Protein AF-A0A0F7S844-F1 (afdb_monomer_lite)

Sequence (118 aa):
MAGWRGRLSSKLVLYGTTQMHSIAAKAALILGLDFRALPVSAPHYSLDAATLTRAIEQDQAQGRVPFLLIATIGTTSSGAVDNLTEITRKVHVDQTWELIAETARQTWDRFSKNVAST

Secondary structure (DSSP, 8-state):
--TTS-TTGGGEEEEEETTS-THHHHHHHHHT-EEEEEP--TTT----HHHHHHHHHHHHHTT-EEEEE---BS-TTT--B--HHHHHHH---HHHHHHHHHHHHHHHHHHHHHHHT-

Radius of gyration: 15.66 Å; chains: 1; bounding box: 40×39×37 Å

Structure (mmCIF, N/CA/C/O backbone):
data_AF-A0A0F7S844-F1
#
_entry.id   AF-A0A0F7S844-F1
#
loop_
_atom_site.group_PDB
_atom_site.id
_atom_site.type_symbol
_atom_site.label_atom_id
_atom_site.label_alt_id
_atom_site.label_comp_id
_atom_site.label_asym_id
_atom_site.label_entity_id
_atom_site.label_seq_id
_atom_site.pdbx_PDB_ins_code
_atom_site.Cartn_x
_atom_site.Cartn_y
_atom_site.Cartn_z
_atom_site.occupancy
_atom_site.B_iso_or_equiv
_atom_site.auth_seq_id
_atom_site.auth_comp_id
_atom_site.auth_asym_id
_atom_site.auth_atom_id
_atom_site.pdbx_PDB_model_num
ATOM 1 N N . MET A 1 1 ? -7.862 -9.811 18.536 1.00 46.62 1 MET A N 1
ATOM 2 C CA . MET A 1 1 ? -7.241 -8.597 17.954 1.00 46.62 1 MET A CA 1
ATOM 3 C C . MET A 1 1 ? -7.230 -7.507 19.015 1.00 46.62 1 MET A C 1
ATOM 5 O O . MET A 1 1 ? -8.150 -7.464 19.818 1.00 46.62 1 MET A O 1
ATOM 9 N N . ALA A 1 2 ? -6.154 -6.726 19.100 1.00 47.69 2 ALA A N 1
ATOM 10 C CA . ALA A 1 2 ? -5.795 -5.969 20.298 1.00 47.69 2 ALA A CA 1
ATOM 11 C C . ALA A 1 2 ? -6.764 -4.806 20.610 1.00 47.69 2 ALA A C 1
ATOM 13 O O . ALA A 1 2 ? -6.955 -3.914 19.787 1.00 47.69 2 ALA A O 1
ATOM 14 N N . GLY A 1 3 ? -7.341 -4.807 21.817 1.00 59.16 3 GLY A N 1
ATOM 15 C CA . GLY A 1 3 ? -8.363 -3.849 22.273 1.00 59.16 3 GLY A CA 1
ATOM 16 C C . GLY A 1 3 ? -7.883 -2.411 22.506 1.00 59.16 3 GLY A C 1
ATOM 17 O O . GLY A 1 3 ? -8.654 -1.596 22.998 1.00 59.16 3 GLY A O 1
ATOM 18 N N . TRP A 1 4 ? -6.631 -2.090 22.167 1.00 70.31 4 TRP A N 1
ATOM 19 C CA . TRP A 1 4 ? -6.076 -0.740 22.299 1.00 70.31 4 TRP A CA 1
ATOM 20 C C . TRP A 1 4 ? -6.422 0.169 21.106 1.00 70.31 4 TRP A C 1
ATOM 22 O O . TRP A 1 4 ? -6.344 1.389 21.225 1.00 70.31 4 TRP A O 1
ATOM 32 N N . ARG A 1 5 ? -6.813 -0.398 19.953 1.00 70.06 5 ARG A N 1
ATOM 33 C CA . ARG A 1 5 ? -7.212 0.391 18.777 1.00 70.06 5 ARG A CA 1
ATOM 34 C C . ARG A 1 5 ? -8.574 1.043 19.006 1.00 70.06 5 ARG A C 1
ATOM 36 O O . ARG A 1 5 ? -9.534 0.376 19.392 1.00 70.06 5 ARG A O 1
ATOM 43 N N . GLY A 1 6 ? -8.679 2.336 18.704 1.00 68.56 6 GLY A N 1
ATOM 44 C CA . GLY A 1 6 ? -9.957 3.041 18.717 1.00 68.56 6 GLY A CA 1
ATOM 45 C C . GLY A 1 6 ? -10.938 2.428 17.711 1.00 68.56 6 GLY A C 1
ATOM 46 O O . GLY A 1 6 ? -10.545 1.991 16.629 1.00 68.56 6 GLY A O 1
ATOM 47 N N . ARG A 1 7 ? -12.239 2.426 18.039 1.00 69.25 7 ARG A N 1
ATOM 48 C CA . ARG A 1 7 ? -13.296 1.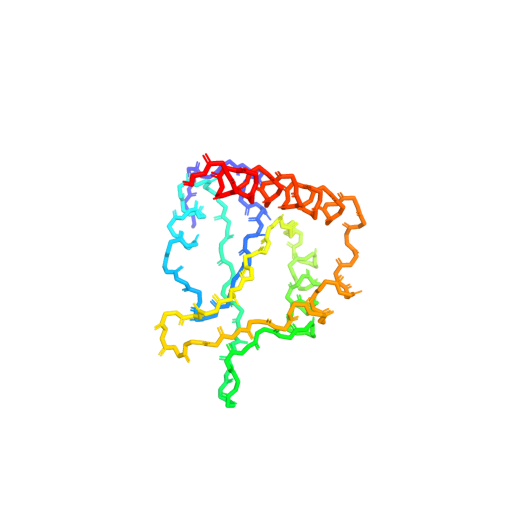853 17.176 1.00 69.25 7 ARG A CA 1
ATOM 49 C C . ARG A 1 7 ? -13.246 2.365 15.731 1.00 69.25 7 ARG A C 1
ATOM 51 O O . ARG A 1 7 ? -13.522 1.600 14.814 1.00 69.25 7 ARG A O 1
ATOM 58 N N . LEU A 1 8 ? -12.867 3.627 15.526 1.00 70.19 8 LEU A N 1
ATOM 59 C CA . LEU A 1 8 ? -12.735 4.222 14.193 1.00 70.19 8 LEU A CA 1
ATOM 60 C C . LEU A 1 8 ? -11.426 3.825 13.499 1.00 70.19 8 LEU A C 1
ATOM 62 O O . LEU A 1 8 ? -11.473 3.360 12.365 1.00 70.19 8 LEU A O 1
ATOM 66 N N . SER A 1 9 ? -10.277 3.926 14.180 1.00 75.62 9 SER A N 1
ATOM 67 C CA . SER A 1 9 ? -8.970 3.597 13.584 1.00 75.62 9 SER A CA 1
ATOM 68 C C . SER A 1 9 ? -8.877 2.127 13.169 1.00 75.62 9 SER A C 1
ATOM 70 O O . SER A 1 9 ? -8.258 1.809 12.161 1.00 75.62 9 SER A O 1
ATOM 72 N N . SER A 1 10 ? -9.574 1.238 13.888 1.00 77.81 10 SER A N 1
ATOM 73 C CA . SER A 1 10 ? -9.644 -0.193 13.570 1.00 77.81 10 SER A CA 1
ATOM 74 C C . SER A 1 10 ? -10.300 -0.514 12.221 1.00 77.81 10 SER A C 1
ATOM 76 O O . SER A 1 10 ? -10.089 -1.605 11.698 1.00 77.81 10 SER A O 1
ATOM 78 N N . LYS A 1 11 ? -11.073 0.422 11.653 1.00 84.00 11 LYS A N 1
ATOM 79 C CA . LYS A 1 11 ? -11.700 0.272 10.334 1.00 84.00 11 LYS A CA 1
ATOM 80 C C . LYS A 1 11 ? -10.856 0.852 9.202 1.00 84.00 11 LYS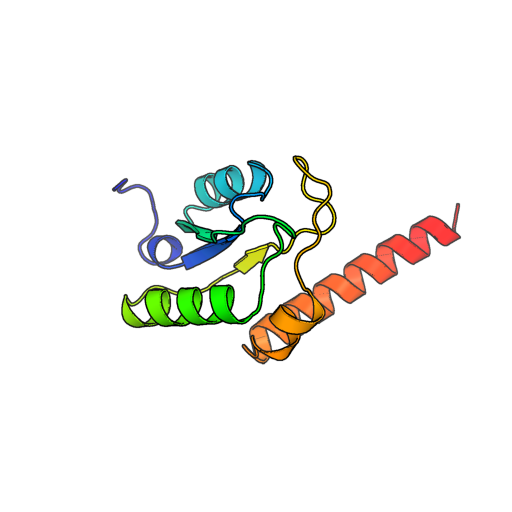 A C 1
ATOM 82 O O . LYS A 1 11 ? -11.102 0.493 8.057 1.00 84.00 11 LYS A O 1
ATOM 87 N N . LEU A 1 12 ? -9.907 1.742 9.496 1.00 88.50 12 LEU A N 1
ATOM 88 C CA . LEU A 1 12 ? -9.092 2.421 8.488 1.00 88.50 12 LEU A CA 1
ATOM 89 C C . LEU A 1 12 ? -8.013 1.478 7.938 1.00 88.50 12 LEU A C 1
ATOM 91 O O . LEU A 1 12 ? -7.288 0.848 8.713 1.00 88.50 12 LEU A O 1
ATOM 95 N N . VAL A 1 13 ? -7.885 1.411 6.612 1.00 92.56 13 VAL A N 1
ATOM 96 C CA . VAL A 1 13 ? -6.939 0.522 5.919 1.00 92.56 13 VAL A CA 1
ATOM 97 C C . VAL A 1 13 ? -5.874 1.329 5.175 1.00 92.56 13 VAL A C 1
ATOM 99 O O . VAL A 1 13 ? -6.182 2.125 4.285 1.00 92.56 13 VAL A O 1
ATOM 102 N N . LEU A 1 14 ? -4.617 1.096 5.548 1.00 94.38 14 LEU A N 1
ATOM 103 C CA . LEU A 1 14 ? -3.408 1.507 4.845 1.00 94.38 14 LEU A CA 1
ATOM 104 C C . LEU A 1 14 ? -3.000 0.413 3.850 1.00 94.38 14 LEU A C 1
ATOM 106 O O . LEU A 1 14 ? -2.813 -0.737 4.242 1.00 94.38 14 LEU A O 1
ATOM 110 N N . TYR A 1 15 ? -2.788 0.771 2.592 1.00 95.31 15 TYR A N 1
ATOM 111 C CA . TYR A 1 15 ? -2.341 -0.125 1.532 1.00 95.31 15 TYR A CA 1
ATOM 112 C C . TYR A 1 15 ? -0.878 0.132 1.171 1.00 95.31 15 TYR A C 1
ATOM 114 O O . TYR A 1 15 ? -0.410 1.270 1.150 1.00 95.31 15 TYR A O 1
ATOM 122 N N . GLY A 1 16 ? -0.171 -0.937 0.828 1.00 95.69 16 GLY A N 1
ATOM 123 C CA . GLY A 1 16 ? 1.156 -0.915 0.213 1.00 95.69 16 GLY A CA 1
ATOM 124 C C . GLY A 1 16 ? 1.437 -2.280 -0.405 1.00 95.69 16 GLY A C 1
ATOM 125 O O . GLY A 1 16 ? 0.724 -3.235 -0.109 1.00 95.69 16 GLY A O 1
ATOM 126 N N . THR A 1 17 ? 2.433 -2.409 -1.274 1.00 97.62 17 THR A N 1
ATOM 127 C CA . THR A 1 17 ? 2.737 -3.706 -1.905 1.00 97.62 17 THR A CA 1
ATOM 128 C C . THR A 1 17 ? 3.443 -4.669 -0.948 1.00 97.62 17 THR A C 1
ATOM 130 O O . THR A 1 17 ? 3.958 -4.271 0.096 1.00 97.62 17 THR A O 1
ATOM 133 N N . THR A 1 18 ? 3.542 -5.946 -1.317 1.00 97.50 18 THR A N 1
ATOM 134 C CA . THR A 1 18 ? 4.411 -6.923 -0.634 1.00 97.50 18 THR A CA 1
ATOM 135 C C . THR A 1 18 ? 5.903 -6.579 -0.724 1.00 97.50 18 THR A C 1
ATOM 137 O O . THR A 1 18 ? 6.699 -7.185 -0.016 1.00 97.50 18 THR A O 1
ATOM 140 N N . GLN A 1 19 ? 6.281 -5.609 -1.561 1.00 96.81 19 GLN A N 1
ATOM 141 C CA . GLN A 1 19 ? 7.645 -5.086 -1.710 1.00 96.81 19 GLN A CA 1
ATOM 142 C C . GLN A 1 19 ? 7.839 -3.728 -1.008 1.00 96.81 19 GLN A C 1
ATOM 144 O O . GLN A 1 19 ? 8.921 -3.142 -1.071 1.00 96.81 19 GLN A O 1
ATOM 149 N N . MET A 1 20 ? 6.798 -3.218 -0.341 1.00 95.94 20 MET A N 1
ATOM 150 C CA . MET A 1 20 ? 6.842 -1.986 0.441 1.00 95.94 20 MET A CA 1
ATOM 151 C C . MET A 1 20 ? 7.849 -2.105 1.583 1.00 95.94 20 MET A C 1
ATOM 153 O O . MET A 1 20 ? 7.898 -3.112 2.294 1.00 95.94 20 MET A O 1
ATOM 157 N N . HIS A 1 21 ? 8.605 -1.035 1.820 1.00 95.62 21 HIS A N 1
ATOM 158 C CA . HIS A 1 21 ? 9.516 -0.982 2.953 1.00 95.62 21 HIS A CA 1
ATOM 159 C C . HIS A 1 21 ? 8.754 -1.157 4.281 1.00 95.62 21 HIS A C 1
ATOM 161 O O . HIS A 1 21 ? 7.662 -0.617 4.481 1.00 95.62 21 HIS A O 1
ATOM 167 N N . SER A 1 22 ? 9.360 -1.866 5.236 1.00 95.31 22 SER A N 1
ATOM 168 C CA . SER A 1 22 ? 8.736 -2.253 6.516 1.00 95.31 22 SER A CA 1
ATOM 169 C C . SER A 1 22 ? 8.207 -1.077 7.354 1.00 95.31 22 SER A C 1
ATOM 171 O O . SER A 1 22 ? 7.361 -1.258 8.234 1.00 95.31 22 SER A O 1
ATOM 173 N N . ILE A 1 23 ? 8.657 0.145 7.053 1.00 94.31 23 ILE A N 1
ATOM 174 C CA . ILE A 1 23 ? 8.181 1.385 7.672 1.00 94.31 23 ILE A CA 1
ATOM 175 C C . ILE A 1 23 ? 6.663 1.571 7.552 1.00 94.31 23 ILE A C 1
ATOM 177 O O . ILE A 1 23 ? 6.061 2.082 8.491 1.00 94.31 23 ILE A O 1
ATOM 181 N N . ALA A 1 24 ? 6.027 1.112 6.468 1.00 93.38 24 ALA A N 1
ATOM 182 C CA . ALA A 1 24 ? 4.578 1.238 6.296 1.00 93.38 24 ALA A CA 1
ATOM 183 C C . ALA A 1 24 ? 3.805 0.438 7.355 1.00 93.38 24 ALA A C 1
ATOM 185 O O . ALA A 1 24 ? 2.918 0.970 8.024 1.00 93.38 24 ALA A O 1
ATOM 186 N N . ALA A 1 25 ? 4.199 -0.819 7.580 1.00 94.38 25 ALA A N 1
ATOM 187 C CA . ALA A 1 25 ? 3.607 -1.660 8.616 1.00 94.38 25 ALA A CA 1
ATOM 188 C C . ALA A 1 25 ? 3.863 -1.086 10.021 1.00 94.38 25 ALA A C 1
ATOM 190 O O . ALA A 1 25 ? 2.964 -1.069 10.864 1.00 94.38 25 ALA A O 1
ATOM 191 N N . LYS A 1 26 ? 5.069 -0.549 10.264 1.00 95.75 26 LYS A N 1
ATOM 192 C CA . LYS A 1 26 ? 5.405 0.128 11.526 1.00 95.75 26 LYS A CA 1
ATOM 193 C C . LYS A 1 26 ? 4.544 1.378 11.751 1.00 95.75 26 LYS A C 1
ATOM 195 O O . LYS A 1 26 ? 4.064 1.586 12.862 1.00 95.75 26 LYS A O 1
ATOM 200 N N . ALA A 1 27 ? 4.313 2.183 10.715 1.00 93.25 27 ALA A N 1
ATOM 201 C CA . ALA A 1 27 ? 3.464 3.369 10.787 1.00 93.25 27 ALA A CA 1
ATOM 202 C C . ALA A 1 27 ? 2.000 3.001 11.072 1.00 93.25 27 ALA A C 1
ATOM 204 O O . ALA A 1 27 ? 1.397 3.580 11.973 1.00 93.25 27 ALA A O 1
ATOM 205 N N . ALA A 1 28 ? 1.450 1.995 10.384 1.00 93.12 28 ALA A N 1
ATOM 206 C CA . ALA A 1 28 ? 0.099 1.504 10.654 1.00 93.12 28 ALA A CA 1
ATOM 207 C C . ALA A 1 28 ? -0.057 1.015 12.098 1.00 93.12 28 ALA A C 1
ATOM 209 O O . ALA A 1 28 ? -1.059 1.307 12.752 1.00 93.12 28 ALA A O 1
ATOM 210 N N . LEU A 1 29 ? 0.959 0.322 12.623 1.00 92.38 29 LEU A N 1
ATOM 211 C CA . LEU A 1 29 ? 0.977 -0.097 14.017 1.00 92.38 29 LEU A CA 1
ATOM 212 C C . LEU A 1 29 ? 0.934 1.103 14.963 1.00 92.38 29 LEU A C 1
ATOM 214 O O . LEU A 1 29 ? 0.090 1.103 15.844 1.00 92.38 29 LEU A O 1
ATOM 218 N N . ILE A 1 30 ? 1.791 2.112 14.780 1.00 92.06 30 ILE A N 1
ATOM 219 C CA . ILE A 1 30 ? 1.842 3.304 15.648 1.00 92.06 30 ILE A CA 1
ATOM 220 C C . ILE A 1 30 ? 0.524 4.088 15.596 1.00 92.06 30 ILE A C 1
ATOM 222 O O . ILE A 1 30 ? 0.020 4.525 16.626 1.00 92.06 30 ILE A O 1
ATOM 226 N N . LEU A 1 31 ? -0.056 4.235 14.404 1.00 89.12 31 LEU A N 1
ATOM 227 C CA . LEU A 1 31 ? -1.286 4.996 14.174 1.00 89.12 31 LEU A CA 1
ATOM 228 C C . LEU A 1 31 ? -2.566 4.207 14.506 1.00 89.12 31 LEU A C 1
ATOM 230 O O . LEU A 1 31 ? -3.668 4.744 14.409 1.00 89.12 31 LEU A O 1
ATOM 234 N N . GLY A 1 32 ? -2.450 2.926 14.872 1.00 88.62 32 GLY A N 1
ATOM 235 C CA . GLY A 1 32 ? -3.602 2.066 15.147 1.00 88.62 32 GLY A CA 1
ATOM 236 C C . GLY A 1 32 ? -4.474 1.779 13.918 1.00 88.62 32 GLY A C 1
ATOM 237 O O . GLY A 1 32 ? -5.663 1.495 14.088 1.00 88.62 32 GLY A O 1
ATOM 238 N N . LEU A 1 33 ? -3.885 1.851 12.720 1.00 90.56 33 LEU A N 1
ATOM 239 C CA . LEU A 1 33 ? -4.495 1.557 11.419 1.00 90.56 33 LEU A CA 1
ATOM 240 C C . LEU A 1 33 ? -4.245 0.105 11.029 1.00 90.56 33 LEU A C 1
ATOM 242 O O . LEU A 1 33 ? -3.257 -0.500 11.451 1.00 90.56 33 LEU A O 1
ATOM 246 N N . ASP A 1 34 ? -5.089 -0.457 10.175 1.00 92.69 34 ASP A N 1
ATOM 247 C CA . ASP A 1 34 ? -4.777 -1.744 9.572 1.00 92.69 34 ASP A CA 1
ATOM 248 C C . ASP A 1 34 ? -3.851 -1.591 8.363 1.00 92.69 34 ASP A C 1
ATOM 250 O O . ASP A 1 34 ? -3.984 -0.629 7.615 1.00 92.69 34 ASP A O 1
ATOM 254 N N . PHE A 1 35 ? -2.920 -2.526 8.163 1.00 95.75 35 PHE A N 1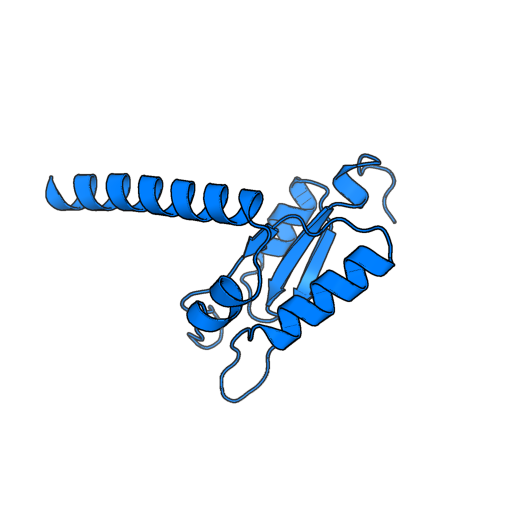
ATOM 255 C CA . PHE A 1 35 ? -2.034 -2.528 6.995 1.00 95.75 35 PHE A CA 1
ATOM 256 C C . PHE A 1 35 ? -2.336 -3.729 6.111 1.00 95.75 35 PHE A C 1
ATOM 258 O O . PHE A 1 35 ? -2.215 -4.876 6.542 1.00 95.75 35 PHE A O 1
ATOM 265 N N . ARG A 1 36 ? -2.695 -3.468 4.855 1.00 96.62 36 ARG A N 1
ATOM 266 C CA . ARG A 1 36 ? -2.959 -4.490 3.850 1.00 96.62 36 ARG A CA 1
ATOM 267 C C . ARG A 1 36 ? -1.841 -4.505 2.811 1.00 96.62 36 ARG A C 1
ATOM 269 O O . ARG A 1 36 ? -1.762 -3.624 1.957 1.00 96.62 36 ARG A O 1
ATOM 276 N N . ALA A 1 37 ? -1.014 -5.548 2.870 1.00 97.44 37 ALA A N 1
ATOM 277 C CA . ALA A 1 37 ? -0.002 -5.824 1.857 1.00 97.44 37 ALA A CA 1
ATOM 278 C C . ALA A 1 37 ? -0.660 -6.375 0.579 1.00 97.44 37 ALA A C 1
ATOM 280 O O . ALA A 1 37 ? -1.295 -7.431 0.596 1.00 97.44 37 ALA A O 1
ATOM 281 N N . LEU A 1 38 ? -0.516 -5.651 -0.525 1.00 97.50 38 LEU A N 1
ATOM 282 C CA . LEU A 1 38 ? -1.033 -6.008 -1.839 1.00 97.50 38 LEU A CA 1
ATOM 283 C C . LEU A 1 38 ? -0.011 -6.878 -2.579 1.00 97.50 38 LEU A C 1
ATOM 285 O O . LEU A 1 38 ? 1.145 -6.467 -2.714 1.00 97.50 38 LEU A O 1
ATOM 289 N N . PRO A 1 39 ? -0.395 -8.073 -3.052 1.00 97.44 39 PRO A N 1
ATOM 290 C CA . PRO A 1 39 ? 0.542 -8.967 -3.710 1.00 97.44 39 PRO A CA 1
ATOM 291 C C . PRO A 1 39 ? 0.999 -8.377 -5.045 1.00 97.44 39 PRO A C 1
ATOM 293 O O . PRO A 1 39 ? 0.179 -8.072 -5.906 1.00 97.44 39 PRO A O 1
ATOM 296 N N . VAL A 1 40 ? 2.314 -8.272 -5.219 1.00 97.19 40 VAL A N 1
ATOM 297 C CA . VAL A 1 40 ? 2.968 -8.009 -6.507 1.00 97.19 40 VAL A CA 1
ATOM 298 C C . VAL A 1 40 ? 3.949 -9.137 -6.805 1.00 97.19 40 VAL A C 1
ATOM 300 O O . VAL A 1 40 ? 4.486 -9.763 -5.888 1.00 97.19 40 VAL A O 1
ATOM 303 N N . SER A 1 41 ? 4.171 -9.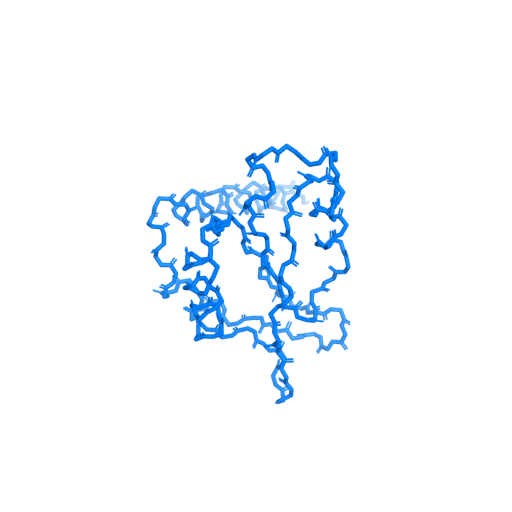426 -8.084 1.00 95.88 41 SER A N 1
ATOM 304 C CA . SER A 1 41 ? 4.958 -10.587 -8.510 1.00 95.88 41 SER A CA 1
ATOM 305 C C . SER A 1 41 ? 5.848 -10.282 -9.712 1.00 95.88 41 SER A C 1
ATOM 307 O O . SER A 1 41 ? 5.728 -9.231 -10.348 1.00 95.88 41 SER A O 1
ATOM 309 N N . ALA A 1 42 ? 6.779 -11.197 -9.986 1.00 93.44 42 ALA A N 1
ATOM 310 C CA . ALA A 1 42 ? 7.647 -11.138 -11.151 1.00 93.44 42 ALA A CA 1
ATOM 311 C C . ALA A 1 42 ? 6.826 -11.090 -12.461 1.00 93.44 42 ALA A C 1
ATOM 313 O O . ALA A 1 42 ? 5.743 -11.670 -12.523 1.00 93.44 42 ALA A O 1
ATOM 314 N N . PRO A 1 43 ? 7.346 -10.445 -13.520 1.00 94.31 43 PRO A N 1
ATOM 315 C CA . PRO A 1 43 ? 8.685 -9.855 -13.595 1.00 94.31 43 PRO A CA 1
ATOM 316 C C . PRO A 1 43 ? 8.772 -8.421 -13.053 1.00 94.31 43 PRO A C 1
ATOM 318 O O . PRO A 1 43 ? 9.867 -7.957 -12.758 1.00 94.31 43 PRO A O 1
ATOM 321 N N . HIS A 1 44 ? 7.647 -7.719 -12.904 1.00 93.56 44 HIS A N 1
ATOM 322 C CA . HIS A 1 44 ? 7.663 -6.271 -12.674 1.00 93.56 44 HIS A CA 1
ATOM 323 C C . HIS A 1 44 ? 7.624 -5.862 -11.202 1.00 93.56 44 HIS A C 1
ATOM 325 O O . HIS A 1 44 ? 8.070 -4.766 -10.883 1.00 93.56 44 HIS A O 1
ATOM 331 N N . TYR A 1 45 ? 7.097 -6.710 -10.310 1.00 97.38 45 TYR A N 1
ATOM 332 C CA . TYR A 1 45 ? 6.928 -6.401 -8.883 1.00 97.38 45 TYR A CA 1
ATOM 333 C C . TYR A 1 45 ? 6.250 -5.040 -8.623 1.00 97.38 45 TYR A C 1
ATOM 335 O O . TYR A 1 45 ? 6.549 -4.366 -7.641 1.00 97.38 45 TYR A O 1
ATOM 343 N N . SER A 1 46 ? 5.345 -4.652 -9.521 1.00 95.31 46 SER A N 1
ATOM 344 C CA . SER A 1 46 ? 4.714 -3.335 -9.592 1.00 95.31 46 SER A CA 1
ATOM 345 C C . SER A 1 46 ? 3.226 -3.454 -9.289 1.00 95.31 46 SER A C 1
ATOM 347 O O . SER A 1 46 ? 2.578 -4.399 -9.745 1.00 95.31 46 SER A O 1
ATOM 349 N N . LEU A 1 47 ? 2.685 -2.520 -8.509 1.00 94.62 47 LEU A N 1
ATOM 350 C CA . LEU A 1 47 ? 1.249 -2.422 -8.278 1.00 94.62 47 LEU A CA 1
ATOM 351 C C . LEU A 1 47 ? 0.521 -1.942 -9.536 1.00 94.62 47 LEU A C 1
ATOM 353 O O . LEU A 1 47 ? 0.824 -0.870 -10.060 1.00 94.62 47 LEU A O 1
ATOM 357 N N . ASP A 1 48 ? -0.493 -2.700 -9.949 1.00 90.12 48 ASP A N 1
ATOM 358 C CA . ASP A 1 48 ? -1.455 -2.311 -10.980 1.00 90.12 48 ASP A CA 1
ATOM 359 C C . ASP A 1 48 ? -2.781 -1.814 -10.374 1.00 90.12 48 ASP A C 1
ATOM 361 O O . ASP A 1 48 ? -3.100 -2.033 -9.195 1.00 90.12 48 ASP A O 1
ATOM 365 N N . ALA A 1 49 ? -3.589 -1.140 -11.195 1.00 87.38 49 ALA A N 1
ATOM 366 C CA . ALA A 1 49 ? -4.875 -0.624 -10.735 1.00 87.38 49 ALA A CA 1
ATOM 367 C C . ALA A 1 49 ? -5.891 -1.725 -10.408 1.00 87.38 49 ALA A C 1
ATOM 369 O O . ALA A 1 49 ? -6.722 -1.539 -9.523 1.00 87.38 49 ALA A O 1
ATOM 370 N N . ALA A 1 50 ? -5.856 -2.866 -11.100 1.00 91.00 50 ALA A N 1
ATOM 371 C CA . ALA A 1 50 ? -6.833 -3.935 -10.897 1.00 91.00 50 ALA A CA 1
ATOM 372 C C . ALA A 1 50 ? -6.705 -4.565 -9.501 1.00 91.00 50 ALA A C 1
ATOM 374 O O . ALA A 1 50 ? -7.703 -4.809 -8.819 1.00 91.00 50 ALA A O 1
ATOM 375 N N . THR A 1 51 ? -5.472 -4.781 -9.055 1.00 93.56 51 THR A N 1
ATOM 376 C CA . THR A 1 51 ? -5.123 -5.311 -7.739 1.00 93.56 51 THR A CA 1
ATOM 377 C C . THR A 1 51 ? -5.568 -4.360 -6.639 1.00 93.56 51 THR A C 1
ATOM 379 O O . THR A 1 51 ? -6.171 -4.802 -5.658 1.00 93.56 51 THR A O 1
ATOM 382 N N . LEU A 1 52 ? -5.326 -3.061 -6.824 1.00 91.31 52 LEU A N 1
ATOM 383 C CA . LEU A 1 52 ? -5.753 -2.023 -5.895 1.00 91.31 52 LEU A CA 1
ATOM 384 C C . LEU A 1 52 ? -7.284 -1.908 -5.822 1.00 91.31 52 LEU A C 1
ATOM 386 O O . LEU A 1 52 ? -7.838 -1.966 -4.726 1.00 91.31 52 LEU A O 1
ATOM 390 N N . THR A 1 53 ? -7.973 -1.815 -6.964 1.00 87.62 53 THR A N 1
ATOM 391 C CA . THR A 1 53 ? -9.443 -1.728 -7.027 1.00 87.62 53 THR A CA 1
ATOM 392 C C . THR A 1 53 ? -10.098 -2.920 -6.337 1.00 87.62 53 THR A C 1
ATOM 394 O O . THR A 1 53 ? -10.927 -2.733 -5.451 1.00 87.62 53 THR A O 1
ATOM 397 N N . ARG A 1 54 ? -9.661 -4.146 -6.649 1.00 92.94 54 ARG A N 1
ATOM 398 C CA . ARG A 1 54 ? -10.197 -5.359 -6.017 1.00 92.94 54 ARG A CA 1
ATOM 399 C C . ARG A 1 54 ? -10.006 -5.349 -4.499 1.00 92.94 54 ARG A C 1
ATOM 401 O O . ARG A 1 54 ? -10.876 -5.811 -3.766 1.00 92.94 54 ARG A O 1
ATOM 408 N N . ALA A 1 55 ? -8.866 -4.857 -4.013 1.00 93.44 55 ALA A N 1
ATOM 409 C CA . ALA A 1 55 ? -8.614 -4.772 -2.579 1.00 93.44 55 ALA A CA 1
ATOM 410 C C . ALA A 1 55 ? -9.550 -3.760 -1.900 1.00 93.44 55 ALA A C 1
ATOM 412 O O . ALA A 1 55 ? -10.155 -4.087 -0.879 1.00 93.44 55 ALA A O 1
ATOM 413 N N . ILE A 1 56 ? -9.711 -2.580 -2.501 1.00 89.94 56 ILE A N 1
ATOM 414 C CA . ILE A 1 56 ? -10.617 -1.523 -2.036 1.00 89.94 56 ILE A CA 1
ATOM 415 C C . ILE A 1 56 ? -12.058 -2.039 -1.955 1.00 89.94 56 ILE A C 1
ATOM 417 O O . ILE A 1 56 ? -12.676 -1.931 -0.899 1.00 89.94 56 ILE A O 1
ATOM 421 N N . GLU A 1 57 ? -12.569 -2.660 -3.020 1.00 88.88 57 GLU A N 1
ATOM 422 C CA . GLU A 1 57 ? -13.938 -3.195 -3.074 1.00 88.88 57 GLU A CA 1
ATOM 423 C C . GLU A 1 57 ? -14.176 -4.267 -2.002 1.00 88.88 57 GLU A C 1
ATOM 425 O O . GLU A 1 57 ? -15.198 -4.259 -1.315 1.00 88.88 57 GLU A O 1
ATOM 430 N N . GLN A 1 58 ? -13.209 -5.168 -1.803 1.00 93.88 58 GLN A N 1
ATOM 431 C CA . GLN A 1 58 ? -13.286 -6.196 -0.762 1.00 93.88 58 GLN A CA 1
ATOM 432 C C . GLN A 1 58 ? -13.314 -5.597 0.648 1.00 93.88 58 GLN A C 1
ATOM 434 O O . GLN A 1 58 ? -14.060 -6.075 1.500 1.00 93.88 58 GLN A O 1
ATOM 439 N N . ASP A 1 59 ? -12.511 -4.564 0.903 1.00 91.06 59 ASP A N 1
ATOM 440 C CA . ASP A 1 59 ? -12.472 -3.904 2.208 1.00 91.06 59 ASP A CA 1
ATOM 441 C C . ASP A 1 59 ? -13.754 -3.113 2.476 1.00 91.06 59 ASP A C 1
ATOM 443 O O . ASP A 1 59 ? -14.321 -3.214 3.566 1.00 91.06 59 ASP A O 1
ATOM 447 N N . GLN A 1 60 ? -14.270 -2.407 1.469 1.00 88.62 60 GLN A N 1
ATOM 448 C CA . GLN A 1 60 ? -15.555 -1.713 1.552 1.00 88.62 60 GLN A CA 1
ATOM 449 C C . GLN A 1 60 ? -16.708 -2.687 1.824 1.00 88.62 60 GLN A C 1
ATOM 451 O O . GLN A 1 60 ? -17.522 -2.435 2.713 1.00 88.62 60 GLN A O 1
ATOM 456 N N . ALA A 1 61 ? -16.744 -3.838 1.140 1.00 91.81 61 ALA A N 1
ATOM 457 C CA . ALA A 1 61 ? -17.745 -4.883 1.369 1.00 91.81 61 ALA A CA 1
ATOM 458 C C . ALA A 1 61 ? -17.689 -5.473 2.793 1.00 91.81 61 ALA A C 1
ATOM 460 O O . ALA A 1 61 ? -18.692 -5.963 3.307 1.00 91.81 61 ALA A O 1
ATOM 461 N N . GLN A 1 62 ? -16.532 -5.396 3.456 1.00 92.69 62 GLN A N 1
ATOM 462 C CA . GLN A 1 62 ? -16.335 -5.818 4.847 1.00 92.69 62 GLN A CA 1
ATOM 463 C C . GLN A 1 62 ? -16.584 -4.688 5.864 1.00 92.69 62 GLN A C 1
ATOM 465 O O . GLN A 1 62 ? -16.326 -4.860 7.057 1.00 92.69 62 GLN A O 1
ATOM 470 N N . GLY A 1 63 ? -17.065 -3.520 5.424 1.00 86.06 63 GLY A N 1
ATOM 471 C CA . GLY A 1 63 ? -17.291 -2.357 6.287 1.00 86.06 63 GLY A CA 1
ATOM 472 C C . GLY A 1 63 ? -16.002 -1.693 6.786 1.00 86.06 63 GLY A C 1
ATOM 473 O O . GLY A 1 63 ? -16.033 -0.953 7.778 1.00 86.06 63 GLY A O 1
ATOM 474 N N . ARG A 1 64 ? -14.871 -1.970 6.127 1.00 88.06 64 ARG A N 1
ATOM 475 C CA . ARG A 1 64 ? -13.593 -1.284 6.335 1.00 88.06 64 ARG A CA 1
ATOM 476 C C . ARG A 1 64 ? -13.553 -0.031 5.460 1.00 88.06 64 ARG A C 1
ATOM 478 O O . ARG A 1 64 ? -14.285 0.099 4.482 1.00 88.06 64 ARG A O 1
ATOM 485 N N . VAL A 1 65 ? -12.702 0.910 5.835 1.00 87.00 65 VAL A N 1
ATOM 486 C CA . VAL A 1 65 ? -12.586 2.224 5.208 1.00 87.00 65 VAL A CA 1
ATOM 487 C C . VAL A 1 65 ? -11.200 2.326 4.573 1.00 87.00 65 VAL A C 1
ATOM 489 O O . VAL A 1 65 ? -10.212 2.482 5.297 1.00 87.00 65 VAL A O 1
ATOM 492 N N . PRO A 1 66 ? -11.100 2.229 3.237 1.00 88.00 66 PRO A N 1
ATOM 493 C CA . PRO A 1 66 ? -9.870 2.533 2.521 1.00 88.00 66 PRO A CA 1
ATOM 494 C C . PRO A 1 66 ? -9.408 3.950 2.871 1.00 88.00 66 PRO A C 1
ATOM 496 O O . PRO A 1 66 ? -10.165 4.901 2.693 1.00 88.00 66 PRO A O 1
ATOM 499 N N . PHE A 1 67 ? -8.202 4.087 3.423 1.00 85.56 67 PHE A N 1
ATOM 500 C CA . PHE A 1 67 ? -7.752 5.350 4.017 1.00 85.56 67 PHE A CA 1
ATOM 501 C C . PHE A 1 67 ? -6.534 5.942 3.312 1.00 85.56 67 PHE A C 1
ATOM 503 O O . PHE A 1 67 ? -6.519 7.130 3.007 1.00 85.56 67 PHE A O 1
ATOM 510 N N . LEU A 1 68 ? -5.506 5.132 3.057 1.00 87.62 68 LEU A N 1
ATOM 511 C CA . LEU A 1 68 ? -4.251 5.614 2.485 1.00 87.62 68 LEU A CA 1
ATOM 512 C C . LEU A 1 68 ? -3.597 4.510 1.661 1.00 87.62 68 LEU A C 1
ATOM 514 O O . LEU A 1 68 ? -3.556 3.368 2.098 1.00 87.62 68 LEU A O 1
ATOM 518 N N . LEU A 1 69 ? -3.046 4.847 0.500 1.00 91.31 69 LEU A N 1
ATOM 519 C CA . LEU A 1 69 ? -2.143 3.984 -0.259 1.00 91.31 69 LEU A CA 1
ATOM 520 C C . LEU A 1 69 ? -0.758 4.626 -0.275 1.00 91.31 69 LEU A C 1
ATOM 522 O O . LEU A 1 69 ? -0.626 5.813 -0.559 1.00 91.31 69 LEU A O 1
ATOM 526 N N . ILE A 1 70 ? 0.269 3.820 -0.023 1.00 93.12 70 ILE A N 1
ATOM 527 C CA . ILE A 1 70 ? 1.662 4.194 -0.246 1.00 93.12 70 ILE A CA 1
ATOM 528 C C . ILE A 1 70 ? 2.115 3.488 -1.526 1.00 93.12 70 ILE A C 1
ATOM 530 O O . ILE A 1 70 ? 2.266 2.266 -1.544 1.00 93.12 70 ILE A O 1
ATOM 534 N N . ALA A 1 71 ? 2.301 4.260 -2.595 1.00 91.00 71 ALA A N 1
ATOM 535 C CA . ALA A 1 71 ? 2.922 3.790 -3.829 1.00 91.00 71 ALA A CA 1
ATOM 536 C C . ALA A 1 71 ? 4.444 3.970 -3.748 1.00 91.00 71 ALA A C 1
ATOM 538 O O . ALA A 1 71 ? 4.930 4.935 -3.154 1.00 91.00 71 ALA A O 1
ATOM 539 N N . THR A 1 72 ? 5.196 3.047 -4.340 1.00 90.94 72 THR A N 1
ATOM 540 C CA . THR A 1 72 ? 6.660 3.009 -4.257 1.00 90.94 72 THR A CA 1
ATOM 541 C C . THR A 1 72 ? 7.294 3.313 -5.605 1.00 90.94 72 THR A C 1
ATOM 543 O O . THR A 1 72 ? 6.987 2.671 -6.608 1.00 90.94 72 THR A O 1
ATOM 546 N N . ILE A 1 73 ? 8.237 4.254 -5.614 1.00 94.12 73 ILE A N 1
ATOM 547 C CA . ILE A 1 73 ? 9.164 4.470 -6.726 1.00 94.12 73 ILE A CA 1
ATOM 548 C C . ILE A 1 73 ? 10.529 3.971 -6.255 1.00 94.12 73 ILE A C 1
ATOM 550 O O . ILE A 1 73 ? 11.180 4.633 -5.452 1.00 94.12 73 ILE A O 1
ATOM 554 N N . GLY A 1 74 ? 10.936 2.791 -6.718 1.00 93.31 74 GLY A N 1
ATOM 555 C CA . GLY A 1 74 ? 12.181 2.153 -6.298 1.00 93.31 74 GLY A CA 1
ATOM 556 C C . GLY A 1 74 ? 12.011 1.359 -5.005 1.00 93.31 74 GLY A C 1
ATOM 557 O O . GLY A 1 74 ? 12.370 1.816 -3.922 1.00 93.31 74 GLY A O 1
ATOM 558 N N . THR A 1 75 ? 11.469 0.144 -5.108 1.00 95.00 75 THR A N 1
ATOM 559 C CA . THR A 1 75 ? 11.424 -0.791 -3.975 1.00 95.00 75 THR A CA 1
ATOM 560 C C . THR A 1 75 ? 12.836 -1.176 -3.535 1.00 95.00 75 THR A C 1
ATOM 562 O O . THR A 1 75 ? 13.745 -1.323 -4.352 1.00 95.00 75 THR A O 1
ATOM 565 N N . THR A 1 76 ? 13.031 -1.399 -2.234 1.00 94.69 76 THR A N 1
ATOM 566 C CA . THR A 1 76 ? 14.349 -1.754 -1.681 1.00 94.69 76 THR A CA 1
ATOM 567 C C . THR A 1 76 ? 14.894 -3.062 -2.260 1.00 94.69 76 THR A C 1
ATOM 569 O O . THR A 1 76 ? 16.093 -3.180 -2.483 1.00 94.69 76 THR A O 1
ATOM 572 N N . SER A 1 77 ? 14.023 -4.045 -2.501 1.00 93.06 77 SER A N 1
ATOM 573 C CA . SER A 1 77 ? 14.433 -5.393 -2.908 1.00 93.06 77 SER A CA 1
ATOM 574 C C . SER A 1 77 ? 14.788 -5.523 -4.388 1.00 93.06 77 SER A C 1
ATOM 576 O O . SER A 1 77 ? 15.628 -6.351 -4.724 1.00 93.06 77 SER A O 1
ATOM 578 N N . SER A 1 78 ? 14.146 -4.757 -5.275 1.00 93.62 78 SER A N 1
ATOM 579 C CA . SER A 1 78 ? 14.276 -4.947 -6.729 1.00 93.62 78 SER A CA 1
ATOM 580 C C . SER A 1 78 ? 14.360 -3.656 -7.544 1.00 93.62 78 SER A C 1
ATOM 582 O O . SER A 1 78 ? 14.504 -3.728 -8.762 1.00 93.62 78 SER A O 1
ATOM 584 N N . GLY A 1 79 ? 14.259 -2.480 -6.917 1.00 94.31 79 GLY A N 1
ATOM 585 C CA . GLY A 1 79 ? 14.176 -1.204 -7.630 1.00 94.31 79 GLY A CA 1
ATOM 586 C C . GLY A 1 79 ? 12.878 -1.034 -8.429 1.00 94.31 79 GLY A C 1
ATOM 587 O O . GLY A 1 79 ? 12.810 -0.165 -9.294 1.00 94.31 79 GLY A O 1
ATOM 588 N N . ALA A 1 80 ? 11.852 -1.849 -8.160 1.00 95.25 80 ALA A N 1
ATOM 589 C CA . ALA A 1 80 ? 10.584 -1.802 -8.880 1.00 95.25 80 ALA A CA 1
ATOM 590 C C . ALA A 1 80 ? 9.832 -0.489 -8.626 1.00 95.25 80 ALA A C 1
ATOM 592 O O . ALA A 1 80 ? 9.976 0.147 -7.579 1.00 95.25 80 ALA A O 1
ATOM 593 N N . VAL A 1 81 ? 9.012 -0.095 -9.597 1.00 92.69 81 VAL A N 1
ATOM 594 C CA . VAL A 1 81 ? 8.202 1.126 -9.555 1.00 92.69 81 VAL A CA 1
ATOM 595 C C . VAL A 1 81 ? 6.747 0.737 -9.763 1.00 92.69 81 VAL A C 1
ATOM 597 O O . VAL A 1 81 ? 6.422 0.077 -10.750 1.00 92.69 81 VAL A O 1
ATOM 600 N N . ASP A 1 82 ? 5.877 1.135 -8.839 1.00 92.06 82 ASP A N 1
ATOM 601 C CA . ASP A 1 82 ? 4.431 0.942 -8.965 1.00 92.06 82 ASP A CA 1
ATOM 602 C C . ASP A 1 82 ? 3.883 1.714 -10.175 1.00 92.06 82 ASP A C 1
ATOM 604 O O . ASP A 1 82 ? 4.370 2.800 -10.503 1.00 92.06 82 ASP A O 1
ATOM 608 N N . ASN A 1 83 ? 2.860 1.182 -10.852 1.00 89.62 83 ASN A N 1
ATOM 609 C CA . ASN A 1 83 ? 2.298 1.811 -12.046 1.00 89.62 83 ASN A CA 1
ATOM 610 C C . ASN A 1 83 ? 1.427 3.020 -11.666 1.00 89.62 83 ASN A C 1
ATOM 612 O O . ASN A 1 83 ? 0.196 2.946 -11.612 1.00 89.62 83 ASN A O 1
ATOM 616 N N . LEU A 1 84 ? 2.087 4.154 -11.404 1.00 84.12 84 LEU A N 1
ATOM 617 C CA . LEU A 1 84 ? 1.455 5.400 -10.968 1.00 84.12 84 LEU A CA 1
ATOM 618 C C . LEU A 1 84 ? 0.376 5.874 -11.945 1.00 84.12 84 LEU A C 1
ATOM 620 O O . LEU A 1 84 ? -0.662 6.369 -11.514 1.00 84.12 84 LEU A O 1
ATOM 624 N N . THR A 1 85 ? 0.587 5.697 -13.250 1.00 81.19 85 THR A N 1
ATOM 625 C CA . THR A 1 85 ? -0.383 6.089 -14.281 1.00 81.19 85 THR A CA 1
ATOM 626 C C . THR A 1 85 ? -1.690 5.314 -14.159 1.00 81.19 85 THR A C 1
ATOM 628 O O . THR A 1 85 ? -2.762 5.899 -14.300 1.00 81.19 85 THR A O 1
ATOM 631 N N . GLU A 1 86 ? -1.629 4.012 -13.889 1.00 80.94 86 GLU A N 1
ATOM 632 C CA . GLU A 1 86 ? -2.830 3.198 -13.724 1.00 80.94 86 GLU A CA 1
ATOM 633 C C . GLU A 1 86 ? -3.533 3.468 -12.395 1.00 80.94 86 GLU A C 1
ATOM 635 O O . GLU A 1 86 ? -4.743 3.722 -12.379 1.00 80.94 86 GLU A O 1
ATOM 640 N N . ILE A 1 87 ? -2.792 3.435 -11.283 1.00 81.00 87 ILE A N 1
ATOM 641 C CA . ILE A 1 87 ? -3.385 3.5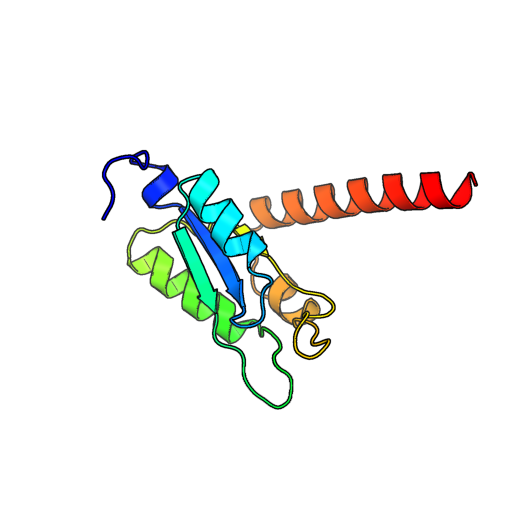55 -9.944 1.00 81.00 87 ILE A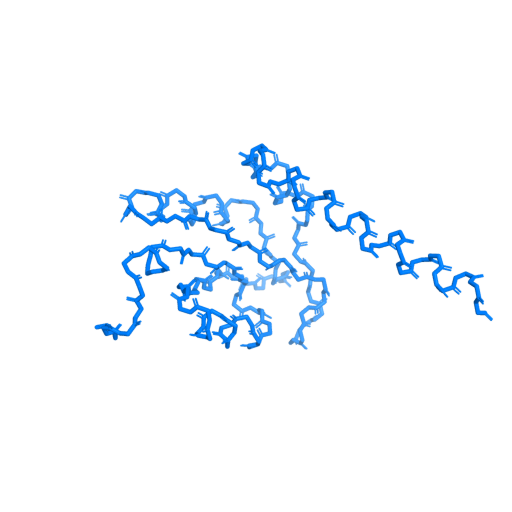 CA 1
ATOM 642 C C . ILE A 1 87 ? -4.012 4.938 -9.720 1.00 81.00 87 ILE A C 1
ATOM 644 O O . ILE A 1 87 ? -5.051 5.031 -9.073 1.00 81.00 87 ILE A O 1
ATOM 648 N N . THR A 1 88 ? -3.453 6.001 -10.311 1.00 72.38 88 THR A N 1
ATOM 649 C CA . THR A 1 88 ? -4.021 7.361 -10.213 1.00 72.38 88 THR A CA 1
ATOM 650 C C . THR A 1 88 ? -5.204 7.589 -11.151 1.00 72.38 88 THR A C 1
ATOM 652 O O . THR A 1 88 ? -6.069 8.406 -10.848 1.00 72.38 88 THR A O 1
ATOM 655 N N . ARG A 1 89 ? -5.292 6.858 -12.272 1.00 66.69 89 ARG A N 1
ATOM 656 C CA . ARG A 1 89 ? -6.403 6.989 -13.229 1.00 66.69 89 ARG A CA 1
ATOM 657 C C . ARG A 1 89 ? -7.678 6.294 -12.750 1.00 66.69 89 ARG A C 1
ATOM 659 O O . ARG A 1 89 ? -8.767 6.786 -13.025 1.00 66.69 89 ARG A O 1
ATOM 666 N N . LYS A 1 90 ? -7.557 5.134 -12.093 1.00 54.22 90 LYS A N 1
ATOM 667 C CA . LYS A 1 90 ? -8.718 4.328 -11.669 1.00 54.22 90 LYS A CA 1
ATOM 668 C C . LYS A 1 90 ? -9.221 4.637 -10.266 1.00 54.22 90 LYS A C 1
ATOM 670 O O . LYS A 1 90 ? -10.412 4.471 -10.020 1.00 54.22 90 LYS A O 1
ATOM 675 N N . VAL A 1 91 ? -8.353 5.053 -9.346 1.00 52.16 91 VAL A N 1
ATOM 676 C CA . VAL A 1 91 ? -8.779 5.372 -7.980 1.00 52.16 91 VAL A CA 1
ATOM 677 C C . VAL A 1 91 ? -9.193 6.840 -7.917 1.00 52.16 91 VAL A C 1
ATOM 679 O O . VAL A 1 91 ? -8.509 7.682 -7.351 1.00 52.16 91 VAL A O 1
ATOM 682 N N . HIS A 1 92 ? -10.335 7.147 -8.528 1.00 44.44 92 HIS A N 1
ATOM 683 C CA . HIS A 1 92 ? -11.085 8.368 -8.248 1.00 44.44 92 HIS A CA 1
ATOM 684 C C . HIS A 1 92 ? -11.848 8.136 -6.929 1.00 44.44 92 HIS A C 1
ATOM 686 O O . HIS A 1 92 ? -12.903 7.511 -6.868 1.00 44.44 92 HIS A O 1
ATOM 692 N N . VAL A 1 93 ? -11.198 8.517 -5.830 1.00 50.03 93 VAL A N 1
ATOM 693 C CA . VAL A 1 93 ? -11.858 8.979 -4.601 1.00 50.03 93 VAL A CA 1
ATOM 694 C C . VAL A 1 93 ? -11.673 10.484 -4.664 1.00 50.03 93 VAL A C 1
ATOM 696 O O . VAL A 1 93 ? -10.682 11.002 -4.154 1.00 50.03 93 VAL A O 1
ATOM 699 N N . ASP A 1 94 ? -12.537 11.140 -5.432 1.00 54.38 94 ASP A N 1
ATOM 700 C CA . ASP A 1 94 ? -12.284 12.426 -6.095 1.00 54.38 94 ASP A CA 1
ATOM 701 C C . ASP A 1 94 ? -11.696 13.455 -5.126 1.00 54.38 94 ASP A C 1
ATOM 703 O O . ASP A 1 94 ? -10.649 14.035 -5.379 1.00 54.38 94 ASP A O 1
ATOM 707 N N . GLN A 1 95 ? -12.258 13.551 -3.923 1.00 55.41 95 GLN A N 1
ATOM 708 C CA . GLN A 1 95 ? -11.805 14.510 -2.916 1.00 55.41 95 GLN A CA 1
ATOM 709 C C . GLN A 1 95 ? -10.526 14.087 -2.174 1.00 55.41 95 GLN A C 1
ATOM 711 O O . GLN A 1 95 ? -9.692 14.930 -1.850 1.00 55.41 95 GLN A O 1
ATOM 716 N N . THR A 1 96 ? -10.336 12.796 -1.882 1.00 51.97 96 THR A N 1
ATOM 717 C CA . THR A 1 96 ? -9.150 12.322 -1.144 1.00 51.97 96 THR A CA 1
ATOM 718 C C . THR A 1 96 ? -7.902 12.386 -2.014 1.00 51.97 96 THR A C 1
ATOM 720 O O . THR A 1 96 ? -6.843 12.801 -1.545 1.00 51.97 96 THR A O 1
ATOM 723 N N . TRP A 1 97 ? -8.019 12.023 -3.290 1.00 58.47 97 TRP A N 1
ATOM 724 C CA . TRP A 1 97 ? -6.886 12.065 -4.207 1.00 58.47 97 TRP A CA 1
ATOM 725 C C . TRP A 1 97 ? -6.576 13.467 -4.712 1.00 58.47 97 TRP A C 1
ATOM 727 O O . TRP A 1 97 ? -5.397 13.760 -4.889 1.00 58.47 97 TRP A O 1
ATOM 737 N N . GLU A 1 98 ? -7.565 14.358 -4.841 1.00 56.34 98 GLU A N 1
ATOM 738 C CA . GLU A 1 98 ? -7.305 15.788 -5.052 1.00 56.34 98 GLU A CA 1
ATOM 739 C C . GLU A 1 98 ? -6.465 16.377 -3.914 1.00 56.34 98 GLU A C 1
ATOM 741 O O . GLU A 1 98 ? -5.444 17.015 -4.167 1.00 56.34 98 GLU A O 1
ATOM 746 N N . LEU A 1 99 ? -6.825 16.093 -2.658 1.00 54.72 99 LEU A N 1
ATOM 747 C CA . LEU A 1 99 ? -6.077 16.545 -1.480 1.00 54.72 99 LEU A CA 1
ATOM 748 C C . LEU A 1 99 ? -4.657 15.966 -1.416 1.00 54.72 99 LEU A C 1
ATOM 750 O O . LEU A 1 99 ? -3.707 16.686 -1.094 1.00 54.72 99 LEU A O 1
ATOM 754 N N . ILE A 1 100 ? -4.490 14.679 -1.732 1.00 54.12 100 ILE A N 1
ATOM 755 C CA . ILE A 1 100 ? -3.172 14.027 -1.748 1.00 54.12 100 ILE A CA 1
ATOM 756 C C . ILE A 1 100 ? -2.307 14.582 -2.887 1.00 54.12 100 ILE A C 1
ATOM 758 O O . ILE A 1 100 ? -1.147 14.919 -2.652 1.00 54.12 100 ILE A O 1
ATOM 762 N N . ALA A 1 101 ? -2.854 14.709 -4.099 1.00 53.66 101 ALA A N 1
ATOM 763 C CA . ALA A 1 101 ? -2.142 15.252 -5.253 1.00 53.66 101 ALA A CA 1
ATOM 764 C C . ALA A 1 101 ? -1.735 16.713 -5.025 1.00 53.66 101 ALA A C 1
ATOM 766 O O . ALA A 1 101 ? -0.612 17.099 -5.346 1.00 53.66 101 ALA A O 1
ATOM 767 N N . GLU A 1 102 ? -2.613 17.512 -4.419 1.00 64.44 102 GLU A N 1
ATOM 768 C CA . GLU A 1 102 ? -2.315 18.893 -4.057 1.00 64.44 102 GLU A CA 1
ATOM 769 C C . GLU A 1 102 ? -1.200 18.979 -3.014 1.00 64.44 102 GLU A C 1
ATOM 771 O O . GLU A 1 102 ? -0.219 19.695 -3.211 1.00 64.44 102 GLU A O 1
ATOM 776 N N . THR A 1 103 ? -1.284 18.177 -1.952 1.00 56.56 103 THR A N 1
ATOM 777 C CA . THR A 1 103 ? -0.241 18.124 -0.919 1.00 56.56 103 THR A CA 1
ATOM 778 C C . THR A 1 103 ? 1.103 17.688 -1.509 1.00 56.56 103 THR A C 1
ATOM 780 O O . THR A 1 103 ? 2.125 18.318 -1.245 1.00 56.56 103 THR A O 1
ATOM 783 N N . ALA A 1 104 ? 1.118 16.655 -2.359 1.00 50.91 104 ALA A N 1
ATOM 784 C CA . ALA A 1 104 ? 2.332 16.179 -3.018 1.00 50.91 104 ALA A CA 1
ATOM 785 C C . ALA A 1 104 ? 2.958 17.249 -3.933 1.00 50.91 104 ALA A C 1
ATOM 787 O O . ALA A 1 104 ? 4.174 17.451 -3.880 1.00 50.91 104 ALA A O 1
ATOM 788 N N . ARG A 1 105 ? 2.145 17.980 -4.715 1.00 67.69 105 ARG A N 1
ATOM 789 C CA . ARG A 1 105 ? 2.611 19.111 -5.540 1.00 67.69 105 ARG A CA 1
ATOM 790 C C . ARG A 1 105 ? 3.221 20.216 -4.687 1.00 67.69 105 ARG A C 1
ATOM 792 O O . ARG A 1 105 ? 4.337 20.645 -4.960 1.00 67.69 105 ARG A O 1
ATOM 799 N N . GLN A 1 106 ? 2.545 20.626 -3.616 1.00 63.78 106 GLN A N 1
ATOM 800 C CA . GLN A 1 106 ? 3.043 21.668 -2.716 1.00 63.78 106 GLN A CA 1
ATOM 801 C C . GLN A 1 106 ? 4.361 21.274 -2.038 1.00 63.78 106 GLN A C 1
ATOM 803 O O . GLN A 1 106 ? 5.269 22.099 -1.905 1.00 63.78 106 GLN A O 1
ATOM 808 N N . THR A 1 107 ? 4.491 20.015 -1.615 1.00 57.94 107 THR A N 1
ATOM 809 C CA . THR A 1 107 ? 5.736 19.494 -1.042 1.00 57.94 107 THR A CA 1
ATOM 810 C C . THR A 1 107 ? 6.866 19.493 -2.071 1.00 57.94 107 THR A C 1
ATOM 812 O O . THR A 1 107 ? 7.971 19.932 -1.749 1.00 57.94 107 THR A O 1
ATOM 815 N N . TRP A 1 108 ? 6.603 19.059 -3.306 1.00 58.56 108 TRP A N 1
ATOM 816 C CA . TRP A 1 108 ? 7.595 19.052 -4.383 1.00 58.56 108 TRP A CA 1
ATOM 817 C C . TRP A 1 108 ? 8.025 20.461 -4.807 1.00 58.56 108 TRP A C 1
ATOM 819 O O . TRP A 1 108 ? 9.214 20.718 -4.991 1.00 58.56 108 TRP A O 1
ATOM 829 N N . ASP A 1 109 ? 7.096 21.410 -4.881 1.00 74.12 109 ASP A N 1
ATOM 830 C CA . ASP A 1 109 ? 7.398 22.813 -5.174 1.00 74.12 109 ASP A CA 1
ATOM 831 C C . ASP A 1 109 ? 8.263 23.452 -4.084 1.00 74.12 109 ASP A C 1
ATOM 833 O O . ASP A 1 109 ? 9.185 24.214 -4.375 1.00 74.12 109 ASP A O 1
ATOM 837 N N . ARG A 1 110 ? 8.003 23.133 -2.810 1.00 65.12 110 ARG A N 1
ATOM 838 C CA . ARG A 1 110 ? 8.860 23.574 -1.698 1.00 65.12 110 ARG A CA 1
ATOM 839 C C . ARG A 1 110 ? 10.253 22.962 -1.784 1.00 65.12 110 ARG A C 1
ATOM 841 O O . ARG A 1 110 ? 11.238 23.663 -1.575 1.00 65.12 110 ARG A O 1
ATOM 848 N N . PHE A 1 111 ? 10.335 21.672 -2.092 1.00 57.47 111 PHE A N 1
ATOM 849 C CA . PHE A 1 111 ? 11.608 20.975 -2.226 1.00 57.47 111 PHE A CA 1
ATOM 850 C C . PHE A 1 111 ? 12.434 21.522 -3.399 1.00 57.47 111 PHE A C 1
ATOM 852 O O . PHE A 1 111 ? 13.591 21.887 -3.217 1.00 57.47 111 PHE A O 1
ATOM 859 N N . SER A 1 112 ? 11.831 21.661 -4.580 1.00 66.69 112 SER A N 1
ATOM 860 C CA . SER A 1 112 ? 12.504 22.138 -5.795 1.00 66.69 112 SER A CA 1
ATOM 861 C C . SER A 1 112 ? 12.994 23.584 -5.683 1.00 66.69 112 SER A C 1
ATOM 863 O O . SER A 1 112 ? 14.102 23.884 -6.122 1.00 66.69 112 SER A O 1
ATOM 865 N N . LYS A 1 113 ? 12.233 24.466 -5.023 1.00 73.19 113 LYS A N 1
ATOM 866 C CA . LYS A 1 113 ? 12.676 25.840 -4.727 1.00 73.19 113 LYS A CA 1
ATOM 867 C C . LYS A 1 113 ? 13.887 25.880 -3.796 1.00 73.19 113 LYS A C 1
ATOM 869 O O . LYS A 1 113 ? 14.789 26.670 -4.040 1.00 73.19 113 LYS A O 1
ATOM 874 N N . ASN A 1 114 ? 13.931 25.013 -2.784 1.00 55.97 114 ASN A N 1
ATOM 875 C CA . ASN A 1 114 ? 15.073 24.926 -1.868 1.00 55.97 114 ASN A CA 1
ATOM 876 C C . ASN A 1 114 ? 16.328 24.347 -2.544 1.00 55.97 114 ASN A C 1
ATOM 878 O O . ASN A 1 114 ? 17.441 24.740 -2.211 1.00 55.97 114 ASN A O 1
ATOM 882 N N . VAL A 1 115 ? 16.160 23.438 -3.510 1.00 52.94 115 VAL A N 1
ATOM 883 C CA . VAL A 1 115 ? 17.274 22.896 -4.306 1.00 52.94 115 VAL A CA 1
ATOM 884 C C . VAL A 1 115 ? 17.817 23.932 -5.297 1.00 52.94 115 VAL A C 1
ATOM 886 O O . VAL A 1 115 ? 19.018 23.977 -5.514 1.00 52.94 115 VAL A O 1
ATOM 889 N N . ALA A 1 116 ? 16.968 24.795 -5.862 1.00 56.12 116 ALA A N 1
ATOM 890 C CA . ALA A 1 116 ? 17.388 25.843 -6.800 1.00 56.12 116 ALA A CA 1
ATOM 891 C C . ALA A 1 116 ? 18.054 27.067 -6.133 1.00 56.12 116 ALA A C 1
ATOM 893 O O . ALA A 1 116 ? 18.641 27.895 -6.825 1.00 56.12 116 ALA A O 1
ATOM 894 N N . SER A 1 117 ? 17.938 27.208 -4.809 1.00 53.44 117 SER A N 1
ATOM 895 C CA . SER A 1 117 ? 18.550 28.288 -4.021 1.00 53.44 117 SER A CA 1
ATOM 896 C C . SER A 1 117 ? 19.886 27.911 -3.364 1.00 53.44 117 SER A C 1
ATOM 898 O O . SER A 1 117 ? 20.369 28.668 -2.523 1.00 53.44 117 SER A O 1
ATOM 900 N N . THR A 1 118 ? 20.447 26.747 -3.703 1.00 46.09 118 THR A N 1
ATOM 901 C CA . THR A 1 118 ? 21.758 26.260 -3.237 1.00 46.09 118 THR A CA 1
ATOM 902 C C . THR A 1 118 ? 22.705 26.165 -4.424 1.00 46.09 118 THR A C 1
ATOM 904 O O . THR A 1 118 ? 23.895 26.500 -4.249 1.00 46.09 118 THR A O 1
#

pLDDT: mean 80.92, std 16.52, range [44.44, 97.62]

InterPro domains:
  IPR002129 Pyridoxal phosphate-dependent decarboxylase, major domain [PF00282] (8-92)
  IPR010977 Aromatic-L-amino-acid decarboxylase [PTHR11999] (7-97)
  IPR015421 Pyridoxal phosphate-dependent transferase, major domain [G3DSA:3.40.640.10] (2-110)
  IPR015424 Pyridoxal phosphate-dependent transferase [SSF53383] (10-90)

Organism: NCBI:txid49012

Foldseek 3Di:
DDPPADPQQAQEEEEEAPLDDCVSVVVSVVSSHHYDHQYADPDQSAAAQVSVVVVCVVSVVVVGDHHYYDFDQQRPPPNHGHPCVGNLVNPPPPVNVVVVVVVVVVVVVVVVVVVVVD